Protein AF-A0A2L2Z9U6-F1 (afdb_monomer_lite)

pLDDT: mean 76.34, std 13.74, range [53.38, 96.25]

Foldseek 3Di:
DQDPVNVVVVVVVVVVVVVVVVVVVVPDDPPPPPPPPPPVPPPCPDPVVVCVVVVHDDDDDDDDDVCPRVVD

Sequence (72 aa):
LFGVFDGIIFLVLALGALFYFCRMKKEEPVRSFSIEPNTLATDDSSFITNLKSTGRRIIVINDSQTGTAVEF

Radius of gyration: 30.41 Å; chains: 1; bounding box: 47×36×77 Å

Organism: Parasteatoda tepidariorum (NCBI:txid114398)

Structure (mmCIF, N/CA/C/O backbone):
data_AF-A0A2L2Z9U6-F1
#
_entry.id   AF-A0A2L2Z9U6-F1
#
loop_
_atom_site.group_PDB
_atom_site.id
_atom_site.type_symbol
_atom_site.label_atom_id
_atom_site.label_alt_id
_atom_site.label_comp_id
_atom_site.label_asym_id
_atom_site.label_entity_id
_atom_site.label_seq_id
_atom_site.pdbx_PDB_ins_code
_atom_site.Cartn_x
_atom_site.Cartn_y
_atom_site.Cartn_z
_atom_site.occupancy
_atom_site.B_iso_or_equiv
_atom_site.auth_seq_id
_atom_site.auth_comp_id
_atom_site.auth_asym_id
_atom_site.auth_atom_id
_atom_site.pdbx_PDB_model_num
ATOM 1 N N . LEU A 1 1 ? 13.054 -6.502 -46.761 1.00 60.81 1 LEU A N 1
ATOM 2 C CA . LEU A 1 1 ? 14.232 -7.253 -46.278 1.00 60.81 1 LEU A CA 1
ATOM 3 C C . LEU A 1 1 ? 14.641 -6.589 -44.971 1.00 60.81 1 LEU A C 1
ATOM 5 O O . LEU A 1 1 ? 14.920 -5.399 -45.018 1.00 60.81 1 LEU A O 1
ATOM 9 N N . PHE A 1 2 ? 14.552 -7.281 -43.833 1.00 75.44 2 PHE A N 1
ATOM 10 C CA . PHE A 1 2 ? 14.982 -6.715 -42.548 1.00 75.44 2 PHE A CA 1
ATOM 11 C C . PHE A 1 2 ? 16.469 -6.358 -42.627 1.00 75.44 2 PHE A C 1
ATOM 13 O O . PHE A 1 2 ? 17.280 -7.185 -43.053 1.00 75.44 2 PHE A O 1
ATOM 20 N N . GLY A 1 3 ? 16.804 -5.112 -42.300 1.00 87.56 3 GLY A N 1
ATOM 21 C CA . GLY A 1 3 ? 18.172 -4.610 -42.376 1.00 87.56 3 GLY A CA 1
ATOM 22 C C . GLY A 1 3 ? 18.986 -4.974 -41.138 1.00 87.56 3 GLY A C 1
ATOM 23 O O . GLY A 1 3 ? 18.446 -5.296 -40.082 1.00 87.56 3 GLY A O 1
ATOM 24 N N . VAL A 1 4 ? 20.311 -4.855 -41.237 1.00 88.94 4 VAL A N 1
ATOM 25 C CA . VAL A 1 4 ? 21.215 -5.051 -40.088 1.00 88.94 4 VAL A CA 1
ATOM 26 C C . VAL A 1 4 ? 20.862 -4.097 -38.938 1.00 88.94 4 VAL A C 1
ATOM 28 O O . VAL A 1 4 ? 20.882 -4.495 -37.777 1.00 88.94 4 VAL A O 1
ATOM 31 N N . PHE A 1 5 ? 20.457 -2.864 -39.260 1.00 90.94 5 PHE A N 1
ATOM 32 C CA . PHE A 1 5 ? 19.988 -1.887 -38.275 1.00 90.94 5 PHE A CA 1
ATOM 33 C C . PHE A 1 5 ? 18.719 -2.330 -37.544 1.00 90.94 5 PHE A C 1
ATOM 35 O O . PHE A 1 5 ? 18.656 -2.177 -36.327 1.00 90.94 5 PHE A O 1
ATOM 42 N N . ASP A 1 6 ? 17.757 -2.941 -38.241 1.00 90.88 6 ASP A N 1
ATOM 43 C CA . ASP A 1 6 ? 16.561 -3.481 -37.588 1.00 90.88 6 ASP A CA 1
ATOM 44 C C . ASP A 1 6 ? 16.944 -4.572 -36.584 1.00 90.88 6 ASP A C 1
ATOM 46 O O . ASP A 1 6 ? 16.455 -4.583 -35.456 1.00 90.88 6 ASP A O 1
ATOM 50 N N . GLY A 1 7 ? 17.882 -5.450 -36.956 1.00 91.81 7 GLY A N 1
ATOM 51 C CA . GLY A 1 7 ? 18.395 -6.494 -36.067 1.00 91.81 7 GLY A CA 1
ATOM 52 C C . GLY A 1 7 ? 19.034 -5.936 -34.792 1.00 91.81 7 GLY A C 1
ATOM 53 O O . GLY A 1 7 ? 18.782 -6.449 -33.701 1.00 91.81 7 GLY A O 1
ATOM 54 N N . ILE A 1 8 ? 19.807 -4.853 -34.908 1.00 93.81 8 ILE A N 1
ATOM 55 C CA . ILE A 1 8 ? 20.425 -4.172 -33.759 1.00 93.81 8 ILE A CA 1
ATOM 56 C C . ILE A 1 8 ? 19.349 -3.566 -32.849 1.00 93.81 8 ILE A C 1
ATOM 58 O O . ILE A 1 8 ? 19.419 -3.721 -31.629 1.00 93.81 8 ILE A O 1
ATOM 62 N N . ILE A 1 9 ? 18.329 -2.927 -33.427 1.00 94.50 9 ILE A N 1
ATOM 63 C CA . ILE A 1 9 ? 17.223 -2.326 -32.671 1.00 94.50 9 ILE A CA 1
ATOM 64 C C . ILE A 1 9 ? 16.454 -3.405 -31.899 1.00 94.50 9 ILE A C 1
ATOM 66 O O . ILE A 1 9 ? 16.216 -3.244 -30.700 1.00 94.50 9 ILE A O 1
ATOM 70 N N . PHE A 1 10 ? 16.126 -4.532 -32.537 1.00 94.75 10 PHE A N 1
ATOM 71 C CA . PHE A 1 10 ? 15.437 -5.635 -31.863 1.00 94.75 10 PHE A CA 1
ATOM 72 C C . PHE A 1 10 ? 16.277 -6.268 -30.755 1.00 94.75 10 PHE A C 1
ATOM 74 O O . PHE A 1 10 ? 15.736 -6.589 -29.697 1.00 94.75 10 PHE A O 1
ATOM 81 N N . LEU A 1 11 ? 17.590 -6.409 -30.955 1.00 95.12 11 LEU A N 1
ATOM 82 C CA . LEU A 1 11 ? 18.493 -6.948 -29.938 1.00 95.12 11 LEU A CA 1
ATOM 83 C C . LEU A 1 11 ? 18.515 -6.060 -28.685 1.00 95.12 11 LEU A C 1
ATOM 85 O O . LEU A 1 11 ? 18.366 -6.557 -27.567 1.00 95.12 11 LEU A O 1
ATOM 89 N N . VAL A 1 12 ? 18.660 -4.745 -28.867 1.00 96.19 12 VAL A N 1
ATOM 90 C CA . VAL A 1 12 ? 18.672 -3.777 -27.759 1.00 96.19 12 VAL A CA 1
ATOM 91 C C . VAL A 1 12 ? 17.329 -3.772 -27.031 1.00 96.19 12 VAL A C 1
ATOM 93 O O . VAL A 1 12 ? 17.298 -3.794 -25.799 1.00 96.19 12 VAL A O 1
ATOM 96 N N . LEU A 1 13 ? 16.220 -3.809 -27.774 1.00 96.25 13 LEU A N 1
ATOM 97 C CA . LEU A 1 13 ? 14.877 -3.828 -27.198 1.00 96.25 13 LEU A CA 1
ATOM 98 C C . LEU A 1 13 ? 14.627 -5.103 -26.378 1.00 96.25 13 LEU A C 1
ATOM 100 O O . LEU A 1 13 ? 14.109 -5.029 -25.263 1.00 96.25 13 LEU A O 1
ATOM 104 N N . ALA A 1 14 ? 15.040 -6.264 -26.893 1.00 95.44 14 ALA A N 1
ATOM 105 C CA . ALA A 1 14 ? 14.890 -7.544 -26.209 1.00 95.44 14 ALA A CA 1
ATOM 106 C C . ALA A 1 14 ? 15.711 -7.600 -24.911 1.00 95.44 14 ALA A C 1
ATOM 108 O O . ALA A 1 14 ? 15.190 -7.994 -23.866 1.00 95.44 14 ALA A O 1
ATOM 109 N N . LEU A 1 15 ? 16.971 -7.156 -24.947 1.00 96.25 15 LEU A N 1
ATOM 110 C CA . LEU A 1 15 ? 17.830 -7.110 -23.761 1.00 96.25 15 LEU A CA 1
ATOM 111 C C . LEU A 1 15 ? 17.312 -6.112 -22.717 1.00 96.25 15 LEU A C 1
ATOM 113 O O . LEU A 1 15 ? 17.292 -6.429 -21.526 1.00 96.25 15 LEU A O 1
ATOM 117 N N . GLY A 1 16 ? 16.841 -4.940 -23.152 1.00 95.25 16 GLY A N 1
ATOM 118 C CA . GLY A 1 16 ? 16.237 -3.937 -22.275 1.00 95.25 16 GLY A CA 1
ATOM 119 C C . GLY A 1 16 ? 14.969 -4.448 -21.586 1.00 95.25 16 GLY A C 1
ATOM 120 O O . GLY A 1 16 ? 14.831 -4.310 -20.369 1.00 95.25 16 GLY A O 1
ATOM 121 N N . ALA A 1 17 ? 14.080 -5.107 -22.335 1.00 94.38 17 ALA A N 1
ATOM 122 C CA . ALA A 1 17 ? 12.861 -5.701 -21.791 1.00 94.38 17 ALA A CA 1
ATOM 123 C C . ALA A 1 17 ? 13.170 -6.816 -20.780 1.00 94.38 17 ALA A C 1
ATOM 125 O O . ALA A 1 17 ? 12.615 -6.821 -19.679 1.00 94.38 17 ALA A O 1
ATOM 126 N N . LEU A 1 18 ? 14.098 -7.724 -21.106 1.00 93.44 18 LEU A N 1
ATOM 127 C CA . LEU A 1 18 ? 14.518 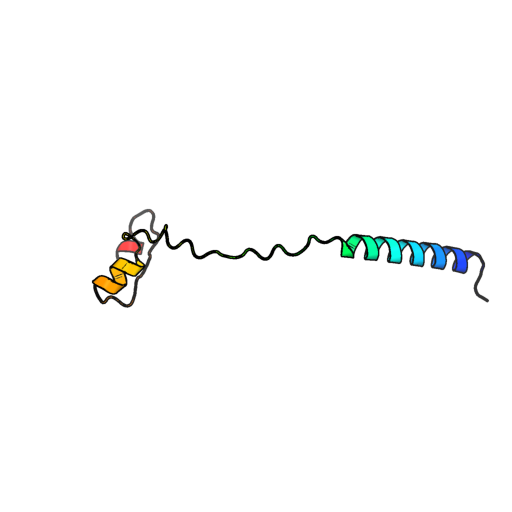-8.795 -20.196 1.00 93.44 18 LEU A CA 1
ATOM 128 C C . LEU A 1 18 ? 15.138 -8.239 -18.910 1.00 93.44 18 LEU A C 1
ATOM 130 O O . LEU A 1 18 ? 14.809 -8.704 -17.817 1.00 93.44 18 LEU A O 1
ATOM 134 N N . PHE A 1 19 ? 15.992 -7.220 -19.014 1.00 92.31 19 PHE A N 1
ATOM 135 C CA . PHE A 1 19 ? 16.592 -6.568 -17.851 1.00 92.31 19 PHE A CA 1
ATOM 136 C C . PHE A 1 19 ? 15.537 -5.902 -16.958 1.00 92.31 19 PHE A C 1
ATOM 138 O O . PHE A 1 19 ? 15.561 -6.080 -15.738 1.00 92.31 19 PHE A O 1
ATOM 145 N N . TYR A 1 20 ? 14.587 -5.182 -17.557 1.00 90.25 20 TYR A N 1
ATOM 146 C CA . TYR A 1 20 ? 13.502 -4.517 -16.837 1.00 90.25 20 TYR A CA 1
ATOM 147 C C . TYR A 1 20 ? 12.605 -5.520 -16.093 1.00 90.25 20 TYR A C 1
ATOM 149 O O . TYR A 1 20 ? 12.416 -5.397 -14.881 1.00 90.25 20 TYR A O 1
ATOM 157 N N . PHE A 1 21 ? 12.140 -6.576 -16.770 1.00 87.56 21 PHE A N 1
ATOM 158 C CA . PHE A 1 21 ? 11.305 -7.612 -16.150 1.00 87.56 21 PHE A CA 1
ATOM 159 C C . PHE A 1 21 ? 12.036 -8.380 -15.040 1.00 87.56 21 PHE A C 1
ATOM 161 O O . PHE A 1 21 ? 11.448 -8.666 -13.997 1.00 87.56 21 PHE A O 1
ATOM 168 N N . CYS A 1 22 ? 13.325 -8.684 -15.214 1.00 84.81 22 CYS A N 1
ATOM 169 C CA . CYS A 1 22 ? 14.127 -9.329 -14.171 1.00 84.81 22 CYS A CA 1
ATOM 170 C C . CYS A 1 22 ? 14.338 -8.437 -12.938 1.00 84.81 22 CYS A C 1
ATOM 172 O O . CYS A 1 22 ? 14.486 -8.961 -11.833 1.00 84.81 22 CYS A O 1
ATOM 174 N N . ARG A 1 23 ? 14.344 -7.106 -13.089 1.00 78.62 23 ARG A N 1
ATOM 175 C CA . ARG A 1 23 ? 14.367 -6.180 -11.944 1.00 78.62 23 ARG A CA 1
ATOM 176 C C . ARG A 1 23 ? 13.013 -6.075 -11.255 1.00 78.62 23 ARG A C 1
ATOM 178 O O . ARG A 1 23 ? 12.986 -6.004 -10.033 1.00 78.62 23 ARG A O 1
ATOM 185 N N . MET A 1 24 ? 11.920 -6.113 -12.011 1.00 69.62 24 MET A N 1
ATOM 186 C CA . MET A 1 24 ? 10.565 -6.012 -11.464 1.00 69.62 24 MET A CA 1
ATOM 187 C C . MET A 1 24 ? 10.194 -7.228 -10.598 1.00 69.62 24 MET A C 1
ATOM 189 O O . MET A 1 24 ? 9.521 -7.096 -9.586 1.00 69.62 24 MET A O 1
ATOM 193 N N . LYS A 1 25 ? 10.735 -8.414 -10.905 1.00 62.50 25 LYS A N 1
ATOM 194 C CA . LYS A 1 25 ? 10.569 -9.622 -10.071 1.00 62.50 25 LYS A CA 1
ATOM 195 C C . LYS A 1 25 ? 11.307 -9.586 -8.723 1.00 62.50 25 LYS A C 1
ATOM 197 O O . LYS A 1 25 ? 11.228 -10.557 -7.978 1.00 62.50 25 LYS A O 1
ATOM 202 N N . LYS A 1 26 ? 12.046 -8.513 -8.418 1.00 60.06 26 LYS A N 1
ATOM 203 C CA . LYS A 1 26 ? 12.702 -8.300 -7.117 1.00 60.06 26 LYS A CA 1
ATOM 204 C C . LYS A 1 26 ? 11.880 -7.410 -6.180 1.00 60.06 26 LYS A C 1
ATOM 206 O O . LYS A 1 26 ? 12.448 -6.839 -5.254 1.00 60.06 26 LYS A O 1
ATOM 211 N N . GLU A 1 27 ? 10.579 -7.261 -6.422 1.00 61.75 27 GLU A N 1
ATOM 212 C CA . GLU A 1 27 ? 9.681 -6.723 -5.402 1.00 61.75 27 GLU A CA 1
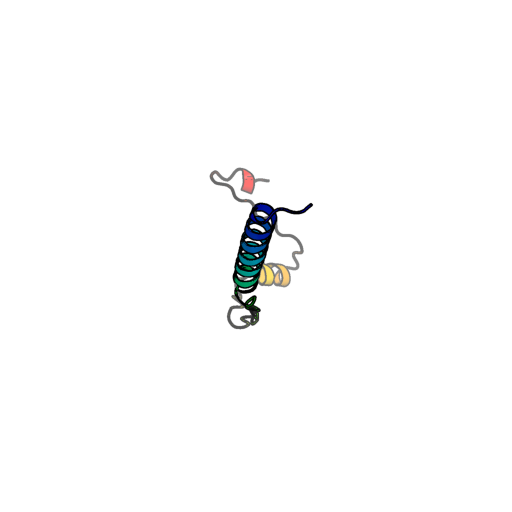ATOM 213 C C . GLU A 1 27 ? 9.710 -7.646 -4.179 1.00 61.75 27 GLU A C 1
ATOM 215 O O . GLU A 1 27 ? 9.667 -8.873 -4.300 1.00 61.75 27 GLU A O 1
ATOM 220 N N . GLU A 1 28 ? 9.925 -7.032 -3.016 1.00 63.03 28 GLU A N 1
ATOM 221 C CA . GLU A 1 28 ? 10.204 -7.711 -1.756 1.00 63.03 28 GLU A CA 1
ATOM 222 C C . GLU A 1 28 ? 9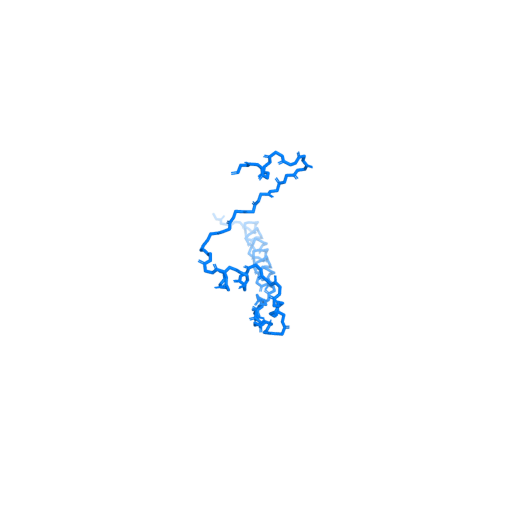.162 -8.797 -1.457 1.00 63.03 28 GLU A C 1
ATOM 224 O O . GLU A 1 28 ? 7.978 -8.599 -1.751 1.00 63.03 28 GLU A O 1
ATOM 229 N N . PRO A 1 29 ? 9.559 -9.938 -0.853 1.00 60.47 29 PRO A N 1
ATOM 230 C CA . PRO A 1 29 ? 8.589 -10.929 -0.417 1.00 60.47 29 PRO A CA 1
ATOM 231 C C . PRO A 1 29 ? 7.578 -10.218 0.477 1.00 60.47 29 PRO A C 1
ATOM 233 O O . PRO A 1 29 ? 7.965 -9.622 1.485 1.00 60.47 29 PRO A O 1
ATOM 236 N N . VAL A 1 30 ? 6.303 -10.250 0.078 1.00 61.66 30 VAL A N 1
ATOM 237 C CA . VAL A 1 30 ? 5.191 -9.707 0.860 1.00 61.66 30 VAL A CA 1
ATOM 238 C C . VAL A 1 30 ? 5.317 -10.306 2.252 1.00 61.66 30 VAL A C 1
ATOM 240 O O . VAL A 1 30 ? 5.059 -11.494 2.449 1.00 61.66 30 VAL A O 1
ATOM 243 N N . ARG A 1 31 ? 5.807 -9.508 3.207 1.00 61.50 31 ARG A N 1
ATOM 244 C CA . ARG A 1 31 ? 5.940 -9.940 4.593 1.00 61.50 31 ARG A CA 1
ATOM 245 C C . ARG A 1 31 ? 4.520 -10.203 5.053 1.00 61.50 31 ARG A C 1
ATOM 247 O O . ARG A 1 31 ? 3.738 -9.267 5.198 1.00 61.50 31 ARG A O 1
ATOM 254 N N . SER A 1 32 ? 4.166 -11.474 5.222 1.00 60.25 32 SER A N 1
ATOM 255 C CA . SER A 1 32 ? 2.932 -11.835 5.898 1.00 60.25 32 SER A CA 1
ATOM 256 C C . SER A 1 32 ? 3.088 -11.342 7.329 1.00 60.25 32 SER A C 1
ATOM 258 O O . SER A 1 32 ? 3.719 -11.999 8.158 1.00 60.25 32 SER A O 1
ATOM 260 N N . PHE A 1 33 ? 2.604 -10.136 7.607 1.00 60.03 33 PHE A N 1
ATOM 261 C CA . PHE A 1 33 ? 2.461 -9.675 8.971 1.00 60.03 33 PHE A CA 1
ATOM 262 C C . PHE A 1 33 ? 1.451 -10.616 9.620 1.00 60.03 33 PHE A C 1
ATOM 264 O O . PHE A 1 33 ? 0.248 -10.518 9.392 1.00 60.03 33 PHE A O 1
ATOM 271 N N . SER A 1 34 ? 1.967 -11.590 10.367 1.00 61.31 34 SER A N 1
ATOM 272 C CA . SER A 1 34 ? 1.164 -12.328 11.325 1.00 61.31 34 SER A CA 1
ATOM 273 C C . SER A 1 34 ? 0.737 -11.301 12.359 1.00 61.31 34 SER A C 1
ATOM 275 O O . SER A 1 34 ? 1.559 -10.824 13.140 1.00 61.31 34 SER A O 1
ATOM 277 N N . ILE A 1 35 ? -0.527 -10.887 12.306 1.00 60.56 35 ILE A N 1
ATOM 278 C CA . ILE A 1 35 ? -1.139 -10.139 13.396 1.00 60.56 35 ILE A CA 1
ATOM 279 C C . ILE A 1 35 ? -1.276 -11.163 14.516 1.00 60.56 35 ILE A C 1
ATOM 281 O O . ILE A 1 35 ? -2.281 -11.866 14.600 1.00 60.56 35 ILE A O 1
ATOM 285 N N . GLU A 1 36 ? -0.230 -11.322 15.325 1.00 63.12 36 GLU A N 1
ATOM 286 C CA . GLU A 1 36 ? -0.381 -12.017 16.593 1.00 63.12 36 GLU A CA 1
ATOM 287 C C . GLU A 1 36 ? -1.408 -11.214 17.396 1.00 63.12 36 GLU A C 1
ATOM 289 O O . GLU A 1 36 ? -1.193 -10.020 17.637 1.00 63.12 36 GLU 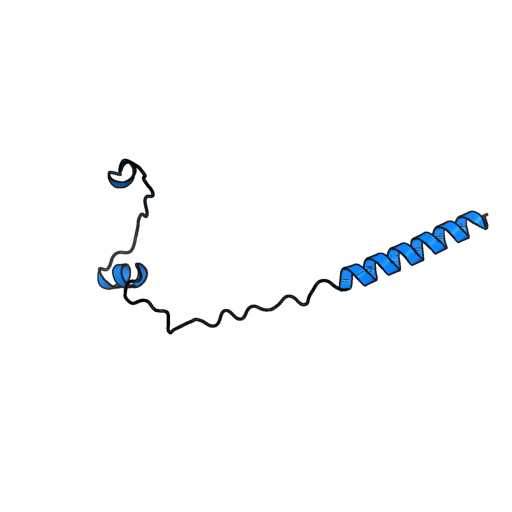A O 1
ATOM 294 N N . PRO A 1 37 ? -2.561 -11.804 17.757 1.00 57.16 37 PRO A N 1
ATOM 295 C CA . PRO A 1 37 ? -3.493 -11.132 18.637 1.00 57.16 37 PRO A CA 1
ATOM 296 C C . PRO A 1 37 ? -2.751 -10.889 19.947 1.00 57.16 37 PRO A C 1
ATOM 298 O O . PRO A 1 37 ? -2.447 -11.824 20.685 1.00 57.16 37 PRO A O 1
ATOM 301 N N . ASN A 1 38 ? -2.410 -9.630 20.213 1.00 57.69 38 ASN A N 1
ATOM 302 C CA . ASN A 1 38 ? -1.765 -9.238 21.452 1.00 57.69 38 ASN A CA 1
ATOM 303 C C . ASN A 1 38 ? -2.812 -9.316 22.571 1.00 57.69 38 ASN A C 1
ATOM 305 O O . ASN A 1 38 ? -3.433 -8.321 22.940 1.00 57.69 38 ASN A O 1
ATOM 309 N N . THR A 1 39 ? -3.059 -10.525 23.078 1.00 57.94 39 THR A N 1
ATOM 310 C CA . THR A 1 39 ? -4.045 -10.797 24.134 1.00 57.94 39 THR A CA 1
ATOM 311 C C . THR A 1 39 ? -3.680 -10.127 25.459 1.00 57.94 39 THR A C 1
ATOM 313 O O . THR A 1 39 ? -4.533 -10.016 26.336 1.00 57.94 39 THR A O 1
ATOM 316 N N . LEU A 1 40 ? -2.436 -9.652 25.602 1.00 56.84 40 LEU A N 1
ATOM 317 C CA . LEU A 1 40 ? -1.946 -8.925 26.775 1.00 56.84 40 LEU A CA 1
ATOM 318 C C . LEU A 1 40 ? -2.276 -7.426 26.752 1.00 56.84 40 LEU A C 1
ATOM 320 O O . LEU A 1 40 ? -2.179 -6.780 27.789 1.00 56.84 40 LEU A O 1
ATOM 324 N N . ALA A 1 41 ? -2.705 -6.880 25.611 1.00 53.38 41 ALA A N 1
ATOM 325 C CA . ALA A 1 41 ? -3.182 -5.502 25.495 1.00 53.38 41 ALA A CA 1
ATOM 326 C C . ALA A 1 41 ? -4.718 -5.433 25.463 1.00 53.38 41 ALA A C 1
ATOM 328 O O . ALA A 1 41 ? -5.296 -4.535 24.849 1.00 53.38 41 ALA A O 1
ATOM 329 N N . THR A 1 42 ? -5.394 -6.385 26.118 1.00 57.09 42 THR A N 1
ATOM 330 C CA . THR A 1 42 ? -6.799 -6.195 26.489 1.00 57.09 42 THR A CA 1
ATOM 331 C C . THR A 1 42 ? -6.799 -5.185 27.627 1.00 57.09 42 THR A C 1
ATOM 333 O O . THR A 1 42 ? -6.824 -5.545 28.796 1.00 57.09 42 THR A O 1
ATOM 336 N N . ASP A 1 43 ? -6.646 -3.912 27.281 1.00 59.12 43 ASP A N 1
ATOM 337 C CA . ASP A 1 43 ? -6.850 -2.829 28.224 1.00 59.12 43 ASP A CA 1
ATOM 338 C C . ASP A 1 43 ? -8.307 -2.941 28.692 1.00 59.12 43 ASP A C 1
ATOM 340 O O . ASP A 1 43 ? -9.245 -2.753 27.909 1.00 59.12 43 ASP A O 1
ATOM 344 N N . ASP A 1 44 ? -8.514 -3.338 29.949 1.00 60.03 44 ASP A N 1
ATOM 345 C CA . ASP A 1 44 ? -9.845 -3.487 30.548 1.00 60.03 44 ASP A CA 1
ATOM 346 C C . ASP A 1 44 ? -10.643 -2.169 30.492 1.00 60.03 44 ASP A C 1
ATOM 348 O O . ASP A 1 44 ? -11.871 -2.176 30.606 1.00 60.03 44 ASP A O 1
ATOM 352 N N . SER A 1 45 ? -9.968 -1.041 30.227 1.00 63.75 45 SER A N 1
ATOM 353 C CA . SER A 1 45 ? -10.581 0.261 29.961 1.00 63.75 45 SER A CA 1
ATOM 354 C C . SER A 1 45 ? -11.152 0.432 28.542 1.00 63.75 45 SER A C 1
ATOM 356 O O . SER A 1 45 ? -11.742 1.474 28.243 1.00 63.75 45 SER A O 1
ATOM 358 N N . SER A 1 46 ? -11.051 -0.574 27.661 1.00 74.00 46 SER A N 1
ATOM 359 C CA . SER A 1 46 ? -11.540 -0.463 26.283 1.00 74.00 46 SER A CA 1
ATOM 360 C C . SER A 1 46 ? -13.034 -0.103 26.227 1.00 74.00 46 SER A C 1
ATOM 362 O O . SER A 1 46 ? -13.875 -0.600 26.987 1.00 74.00 46 SER A O 1
ATOM 364 N N . PHE A 1 47 ? -13.403 0.761 25.278 1.00 80.50 47 PHE A N 1
ATOM 365 C CA . PHE A 1 47 ? -14.801 1.138 25.033 1.00 80.50 47 PHE A CA 1
ATOM 366 C C . PHE A 1 47 ? -15.677 -0.086 24.717 1.00 80.50 47 PHE A C 1
ATOM 368 O O . PHE A 1 47 ? -16.865 -0.095 25.030 1.00 80.50 47 PHE A O 1
ATOM 375 N N . ILE A 1 48 ? -15.086 -1.153 24.169 1.00 81.00 48 ILE A N 1
ATOM 376 C CA . ILE A 1 48 ? -15.760 -2.425 23.886 1.00 81.00 48 ILE A CA 1
ATOM 377 C C . ILE A 1 48 ? -16.166 -3.128 25.186 1.00 81.00 48 ILE A C 1
ATOM 379 O O . ILE A 1 48 ? -17.303 -3.596 25.294 1.00 81.00 48 ILE A O 1
ATOM 383 N N . THR A 1 49 ? -15.277 -3.187 26.182 1.00 82.50 49 THR A N 1
ATOM 384 C CA . THR A 1 49 ? -15.588 -3.760 27.502 1.00 82.50 49 THR A CA 1
ATOM 385 C C . THR A 1 49 ? -16.699 -2.964 28.185 1.00 82.50 49 THR A C 1
ATOM 387 O O . THR A 1 49 ? -17.669 -3.552 28.665 1.00 82.50 49 THR A O 1
ATOM 390 N N . ASN A 1 50 ? -16.627 -1.631 28.131 1.00 79.88 50 ASN A N 1
ATOM 391 C CA . ASN A 1 50 ? -17.658 -0.744 28.675 1.00 79.88 50 ASN A CA 1
ATOM 392 C C . ASN A 1 50 ? -19.018 -0.904 27.982 1.00 79.88 50 ASN A C 1
ATOM 394 O O . ASN A 1 50 ? -20.061 -0.874 28.636 1.00 79.88 50 ASN A O 1
ATOM 398 N N . LEU A 1 51 ? -19.039 -1.096 26.663 1.00 84.06 51 LEU A N 1
ATOM 399 C CA . LEU A 1 51 ? -20.274 -1.351 25.921 1.00 84.06 51 LEU A CA 1
ATOM 400 C C . LEU A 1 51 ? -20.934 -2.659 26.346 1.00 84.06 51 LEU A C 1
ATOM 402 O O . LEU A 1 51 ? -22.133 -2.686 26.629 1.00 84.06 51 LEU A O 1
ATOM 406 N N . LYS A 1 52 ? -20.134 -3.725 26.445 1.00 83.75 5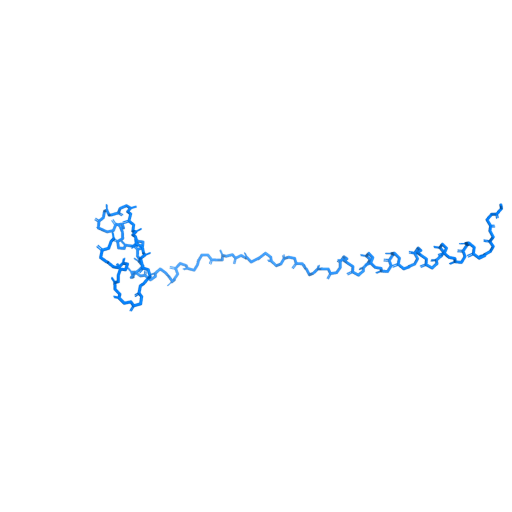2 LYS A N 1
ATOM 407 C CA . LYS A 1 52 ? -20.603 -5.050 26.861 1.00 83.75 52 LYS A CA 1
ATOM 408 C C . LYS A 1 52 ? -21.118 -5.046 28.300 1.00 83.75 52 LYS A C 1
ATOM 410 O O . LYS A 1 52 ? -22.197 -5.578 28.540 1.00 83.75 52 LYS A O 1
ATOM 415 N N . SER A 1 53 ? -20.395 -4.424 29.236 1.00 86.31 53 SER A N 1
ATOM 416 C CA . SER A 1 53 ? -20.781 -4.385 30.655 1.00 86.31 53 SER A CA 1
ATOM 417 C C . SER A 1 53 ? -22.056 -3.578 30.903 1.00 86.31 53 SER A C 1
ATOM 419 O O . SER A 1 53 ? -22.858 -3.932 31.761 1.00 86.31 53 SER A O 1
ATOM 421 N N . THR A 1 54 ? -22.279 -2.519 30.123 1.00 85.19 54 THR A N 1
ATOM 422 C CA . THR A 1 54 ? -23.456 -1.647 30.263 1.00 85.19 54 THR A CA 1
ATOM 423 C C . THR A 1 54 ? -24.637 -2.047 29.378 1.00 85.19 54 THR A C 1
ATOM 425 O O . THR A 1 54 ? -25.658 -1.363 29.377 1.00 85.19 54 THR A O 1
ATOM 428 N N . GLY A 1 55 ? -24.518 -3.135 28.607 1.00 85.81 55 GLY A N 1
ATOM 429 C CA . GLY A 1 55 ? -25.562 -3.605 27.688 1.00 85.81 55 GLY A CA 1
ATOM 430 C C . GLY A 1 55 ? -25.853 -2.646 26.525 1.00 85.81 55 GLY A C 1
ATOM 431 O O . GLY A 1 55 ? -26.886 -2.768 25.860 1.00 85.81 55 GLY A O 1
ATOM 432 N N . ARG A 1 56 ? -24.964 -1.680 26.270 1.00 85.88 56 ARG A N 1
ATOM 433 C CA . ARG A 1 56 ? -25.115 -0.685 25.204 1.00 85.88 56 ARG A CA 1
ATOM 434 C C . ARG A 1 56 ? -24.617 -1.272 23.884 1.00 85.88 56 ARG A C 1
ATOM 436 O O . ARG A 1 56 ? -23.561 -1.891 23.818 1.00 85.88 56 ARG A O 1
ATOM 443 N N . ARG A 1 57 ? -25.400 -1.086 22.818 1.00 82.56 57 ARG A N 1
ATOM 444 C CA . ARG A 1 57 ? -25.113 -1.637 21.477 1.00 82.56 57 ARG A CA 1
ATOM 445 C C . ARG A 1 57 ? -24.577 -0.610 20.483 1.00 82.56 57 ARG A C 1
ATOM 447 O O . ARG A 1 57 ? -24.175 -0.987 19.391 1.00 82.56 57 ARG A O 1
ATOM 454 N N . ILE A 1 58 ? -24.613 0.671 20.840 1.00 84.94 58 ILE A N 1
ATOM 455 C CA . ILE A 1 58 ? -24.249 1.781 19.961 1.00 84.94 58 ILE A CA 1
ATOM 456 C C . ILE A 1 58 ? -23.375 2.743 20.761 1.00 84.94 58 ILE A C 1
ATOM 458 O O . ILE A 1 58 ? -23.681 3.039 21.918 1.00 84.94 58 ILE A O 1
ATOM 462 N N . ILE A 1 59 ? -22.306 3.217 20.126 1.00 86.56 59 ILE A N 1
ATOM 463 C CA . ILE A 1 59 ? -21.537 4.385 20.556 1.00 86.56 59 ILE A CA 1
ATOM 464 C C . ILE A 1 59 ? -21.543 5.397 19.430 1.00 86.56 59 ILE A C 1
ATOM 466 O O . ILE A 1 59 ? -21.432 5.028 18.262 1.00 86.56 59 ILE A O 1
ATOM 470 N N . VAL A 1 60 ? -21.661 6.663 19.798 1.00 87.06 60 VAL A N 1
ATOM 471 C CA . VAL A 1 60 ? -21.460 7.787 18.893 1.00 87.06 60 VAL A CA 1
ATOM 472 C C . VAL A 1 60 ? -20.215 8.500 19.400 1.00 87.06 60 VAL A C 1
ATOM 474 O O . VAL A 1 60 ? -20.162 8.896 20.563 1.00 87.06 60 VAL A O 1
ATOM 477 N N . ILE A 1 61 ? -19.180 8.558 18.564 1.00 84.44 61 ILE A N 1
ATOM 478 C CA . ILE A 1 61 ? -17.936 9.265 18.869 1.00 84.44 61 ILE A CA 1
ATOM 479 C C . ILE A 1 61 ? -17.995 10.571 18.092 1.00 84.44 61 ILE A C 1
ATOM 481 O O . ILE A 1 61 ? -17.889 10.561 16.867 1.00 84.44 61 ILE A O 1
ATOM 485 N N . ASN A 1 62 ? -18.176 11.671 18.813 1.00 83.69 62 ASN A N 1
ATOM 486 C CA . ASN A 1 62 ? -18.200 13.006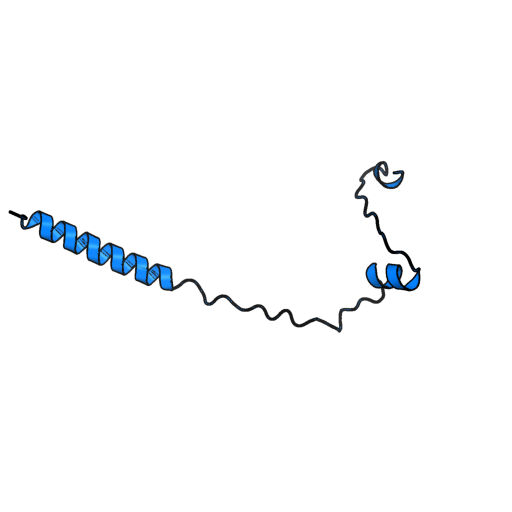 18.237 1.00 83.69 62 ASN A CA 1
ATOM 487 C C . ASN A 1 62 ? -16.863 13.694 18.526 1.00 83.69 62 ASN A C 1
ATOM 489 O O . ASN A 1 62 ? -16.437 13.764 19.679 1.00 83.69 62 ASN A O 1
ATOM 493 N N . ASP A 1 63 ? -16.207 14.198 17.484 1.00 75.94 63 ASP A N 1
ATOM 494 C CA . ASP A 1 63 ? -15.009 15.028 17.610 1.00 75.94 63 ASP A CA 1
ATOM 495 C C . ASP A 1 63 ? -15.414 16.503 17.489 1.00 75.94 63 ASP A C 1
ATOM 497 O O . ASP A 1 63 ? -16.018 16.910 16.494 1.00 75.94 63 ASP A O 1
ATOM 501 N N . SER A 1 64 ? -15.159 17.302 18.527 1.00 76.06 64 SER A N 1
ATOM 502 C CA . SER A 1 64 ? -15.634 18.687 18.610 1.00 76.06 64 SER A CA 1
ATOM 503 C C . SER A 1 64 ? -14.671 19.571 19.385 1.00 76.06 64 SER A C 1
ATOM 505 O O . SER A 1 64 ? -14.439 19.357 20.571 1.00 76.06 64 SER A O 1
ATOM 507 N N . GLN A 1 65 ? -14.190 20.642 18.754 1.00 71.56 65 GLN A N 1
ATOM 508 C CA . GLN A 1 65 ? -13.260 21.581 19.392 1.00 71.56 65 GLN A CA 1
ATOM 509 C C . GLN A 1 65 ? -13.944 22.535 20.384 1.00 71.56 65 GLN A C 1
ATOM 511 O O . GLN A 1 65 ? -13.376 22.850 21.423 1.00 71.56 65 GLN A O 1
ATOM 516 N N . THR A 1 66 ? -15.171 22.981 20.095 1.00 75.56 66 THR A N 1
ATOM 517 C CA . THR A 1 66 ? -15.925 23.947 20.924 1.00 75.56 66 THR A CA 1
ATOM 518 C C . THR A 1 66 ? -17.207 23.353 21.511 1.00 75.56 66 THR A C 1
ATOM 520 O O . THR A 1 66 ? -18.146 24.078 21.816 1.00 75.56 66 THR A O 1
ATOM 523 N N . GLY A 1 67 ? -17.278 22.024 21.635 1.00 66.81 67 GLY A N 1
ATOM 524 C CA . GLY A 1 67 ? -18.415 21.328 22.258 1.00 66.81 67 GLY A CA 1
ATOM 525 C C . GLY A 1 67 ? -19.699 21.205 21.425 1.00 66.81 67 GLY A C 1
ATOM 526 O O . GLY A 1 67 ? -20.572 20.440 21.807 1.00 66.81 67 GLY A O 1
ATOM 527 N N . THR A 1 68 ? -19.805 21.850 20.259 1.00 70.69 68 THR A N 1
ATOM 528 C CA . THR A 1 68 ? -21.024 21.800 19.432 1.00 70.69 68 THR A CA 1
ATOM 529 C C . THR A 1 68 ? -21.430 20.382 19.026 1.00 70.69 68 THR A C 1
ATOM 531 O O . THR A 1 68 ? -22.608 20.072 19.094 1.00 70.69 68 THR A O 1
ATOM 534 N N . ALA A 1 69 ? -20.499 19.487 18.672 1.00 65.38 69 ALA A N 1
ATOM 535 C CA . ALA A 1 69 ? -20.868 18.105 18.340 1.00 65.38 69 ALA A CA 1
ATOM 536 C C . ALA A 1 69 ? -21.082 17.206 19.577 1.00 65.38 69 ALA A C 1
ATOM 538 O O . ALA A 1 69 ? -21.444 16.051 19.419 1.00 65.38 69 ALA A O 1
ATOM 539 N N . VAL A 1 70 ? -20.868 17.696 20.806 1.00 65.12 70 VAL A N 1
ATOM 540 C CA . VAL A 1 70 ? -21.180 16.940 22.040 1.00 65.12 70 VAL A CA 1
ATOM 541 C C . VAL A 1 70 ? -22.668 17.049 22.398 1.00 65.12 70 VAL A C 1
ATOM 543 O O . VAL A 1 70 ? -23.201 16.166 23.064 1.00 65.12 70 VAL A O 1
ATOM 546 N N . GLU A 1 71 ? -23.342 18.113 21.956 1.00 62.50 71 GLU A N 1
ATOM 547 C CA . GLU A 1 71 ? -24.751 18.383 22.280 1.00 62.50 71 GLU A CA 1
ATOM 548 C C . GLU A 1 71 ? -25.760 17.662 21.365 1.00 62.50 71 GLU A C 1
ATOM 550 O O . GLU A 1 71 ? -26.944 17.607 21.703 1.00 62.50 71 GLU A O 1
ATOM 555 N N . PHE A 1 72 ? -25.304 17.105 20.237 1.00 54.44 72 PHE A N 1
ATOM 556 C CA . PHE A 1 72 ? -26.117 16.379 19.250 1.00 54.44 72 PHE A CA 1
ATOM 557 C C . PHE A 1 72 ? -25.818 14.876 19.264 1.00 54.44 72 PHE A C 1
ATOM 559 O O . PHE A 1 72 ? -26.783 14.099 19.079 1.00 54.44 72 PHE A O 1
#

Secondary structure (DSSP, 8-state):
---HHHHHHHHHHHHHHHHHHHHHTTSPP---------GGG--TT-HHHHHHHTT---------SSSGGG--